Protein AF-A0A820QIP1-F1 (afdb_monomer_lite)

Organism: NCBI:txid433720

InterPro domains:
  IPR036322 WD40-repeat-containing domain superfamily [SSF50978] (3-73)

Sequence (141 aa):
ACDKLWIGCVKGEIFIVDTIQLICKTQLTTIVGQGGCQTMTYDTLQNRMLIGNRSGLITIWNTNNRQRLFEINLEDIYQKSYHMQQKIYKTEMLLNLRNQIEEPKTNFSSSTSPTDIISTLSNELKTIQIYDNLLFACYRD

Radius of gyration: 24.14 Å; chains: 1; bounding box: 49×30×73 Å

pLDDT: mean 70.07, std 15.37, range [34.25, 90.0]

Secondary structure (DSSP, 8-state):
----EEEEEETTEEEEEEHHHHHHT---EEE--TT-EEEEEEETTTTEEEEEETTSEEEEEETTTTEEEEEEEHHHHHHHHHHHHHHHHHHHHHHHHHHHHH-S---------HHHHHHHHHHHHHHHHHHHHHHHHHH--

Foldseek 3Di:
DDFDWDWDFDPQKIFTATPVCVVVVHGDDIDRDPQGFPDKDADPVQQKIWTAHPQQKIWIARNVVGDTDDIDRLVVVVVVLVVVVVVVVVVVVVVVVVVVVPPDDDDDDDDDDVVVVVVVVVVVVVVSVVSVVVVVVVPPD

Structure (mmCIF, N/CA/C/O backbone):
data_AF-A0A820QIP1-F1
#
_entry.id   AF-A0A820QIP1-F1
#
loop_
_atom_site.group_PDB
_atom_site.id
_atom_site.type_symbol
_atom_site.label_atom_id
_atom_site.label_alt_id
_atom_site.label_comp_id
_atom_site.label_asym_id
_atom_site.label_entity_id
_atom_site.label_seq_id
_atom_site.pdbx_PDB_ins_code
_atom_site.Cartn_x
_atom_site.Cartn_y
_atom_site.Cartn_z
_atom_site.occupancy
_atom_site.B_iso_or_equiv
_atom_site.auth_seq_id
_atom_site.auth_comp_id
_atom_site.auth_asym_id
_atom_site.auth_atom_id
_atom_site.pdbx_PDB_model_num
ATOM 1 N N . ALA A 1 1 ? 14.587 13.595 -24.675 1.00 46.09 1 ALA A N 1
ATOM 2 C CA . ALA A 1 1 ? 13.468 12.652 -24.860 1.00 46.09 1 ALA A CA 1
ATOM 3 C C . ALA A 1 1 ? 13.029 12.207 -23.472 1.00 46.09 1 ALA A C 1
ATOM 5 O O . ALA A 1 1 ? 13.907 11.951 -22.663 1.00 46.09 1 ALA A O 1
ATOM 6 N N . CYS A 1 2 ? 11.732 12.218 -23.153 1.00 48.44 2 CYS A N 1
ATOM 7 C CA . CYS A 1 2 ? 11.265 11.676 -21.873 1.00 48.44 2 CYS A CA 1
ATOM 8 C C . CYS A 1 2 ? 11.249 10.153 -21.973 1.00 48.44 2 CYS A C 1
ATOM 10 O O . CYS A 1 2 ? 10.428 9.606 -22.712 1.00 48.44 2 CYS A O 1
ATOM 12 N N . ASP A 1 3 ? 12.139 9.488 -21.243 1.00 59.25 3 ASP A N 1
ATOM 13 C CA . ASP A 1 3 ? 12.076 8.044 -21.056 1.00 59.25 3 ASP A CA 1
ATOM 14 C C . ASP A 1 3 ? 10.752 7.710 -20.365 1.00 59.25 3 ASP A C 1
ATOM 16 O O . ASP A 1 3 ? 10.494 8.131 -19.236 1.00 59.25 3 ASP A O 1
ATOM 20 N N . LYS A 1 4 ? 9.856 7.010 -21.068 1.00 64.06 4 LYS A N 1
ATOM 21 C CA . LYS A 1 4 ? 8.610 6.536 -20.462 1.00 64.06 4 LYS A CA 1
ATOM 22 C C . LYS A 1 4 ? 8.923 5.295 -19.638 1.00 64.06 4 LYS A C 1
ATOM 24 O O . LYS A 1 4 ? 9.556 4.364 -20.147 1.00 64.06 4 LYS A O 1
ATOM 29 N N . LEU A 1 5 ? 8.464 5.302 -18.391 1.00 69.75 5 LEU A N 1
ATOM 30 C CA . LEU A 1 5 ? 8.496 4.158 -17.494 1.00 69.75 5 LEU A CA 1
ATOM 31 C C . LEU A 1 5 ? 7.226 3.330 -17.708 1.00 69.75 5 LEU A C 1
ATOM 33 O O . LEU A 1 5 ? 6.114 3.848 -17.612 1.00 69.75 5 LEU A O 1
ATOM 37 N N . TRP A 1 6 ? 7.402 2.051 -17.991 1.00 70.62 6 TRP A N 1
ATOM 38 C CA . TRP A 1 6 ? 6.349 1.059 -18.128 1.00 70.62 6 TRP A CA 1
ATOM 39 C C . TRP A 1 6 ? 6.347 0.186 -16.885 1.00 70.62 6 TRP A C 1
ATOM 41 O O . TRP A 1 6 ? 7.383 -0.348 -16.489 1.00 70.62 6 TRP A O 1
ATOM 51 N N . ILE A 1 7 ? 5.178 0.050 -16.273 1.00 74.31 7 ILE A N 1
ATOM 52 C CA . ILE A 1 7 ? 4.974 -0.778 -15.091 1.00 74.31 7 ILE A CA 1
ATOM 53 C C . ILE A 1 7 ? 3.882 -1.785 -15.434 1.00 74.31 7 ILE A C 1
ATOM 55 O O . ILE A 1 7 ? 2.827 -1.401 -15.937 1.00 74.31 7 ILE A O 1
ATOM 59 N N . GLY A 1 8 ? 4.136 -3.068 -15.194 1.00 74.62 8 GLY A N 1
ATOM 60 C CA . GLY A 1 8 ? 3.163 -4.123 -15.462 1.00 74.62 8 GLY A CA 1
ATOM 61 C C . GLY A 1 8 ? 3.268 -5.274 -14.476 1.00 74.62 8 GLY A C 1
ATOM 62 O O . GLY A 1 8 ? 4.332 -5.514 -13.909 1.00 74.62 8 GLY A O 1
ATOM 63 N N . CYS A 1 9 ? 2.161 -5.990 -14.278 1.00 76.25 9 CYS A N 1
ATOM 64 C CA . CYS A 1 9 ? 2.147 -7.252 -13.547 1.00 76.25 9 CYS A CA 1
ATOM 65 C C . CYS A 1 9 ? 2.023 -8.413 -14.529 1.00 76.25 9 CYS A C 1
ATOM 67 O O . CYS A 1 9 ? 1.087 -8.458 -15.328 1.00 76.25 9 CYS A O 1
ATOM 69 N N . VAL A 1 10 ? 2.939 -9.374 -14.443 1.00 75.62 10 VAL A N 1
ATOM 70 C CA . VAL A 1 10 ? 2.874 -10.618 -15.211 1.00 75.62 10 VAL A CA 1
ATOM 71 C C . VAL A 1 10 ? 3.113 -11.778 -14.257 1.00 75.62 10 VAL A C 1
ATOM 73 O O . VAL A 1 10 ? 4.134 -11.833 -13.581 1.00 75.62 10 VAL A O 1
ATOM 76 N N . LYS A 1 11 ? 2.158 -12.714 -14.185 1.00 74.62 11 LYS A N 1
ATOM 77 C CA . LYS A 1 11 ? 2.229 -13.905 -13.311 1.00 74.62 11 LYS A CA 1
ATOM 78 C C . LYS A 1 11 ? 2.493 -13.584 -11.827 1.00 74.62 11 LYS A C 1
ATOM 80 O O . LYS A 1 11 ? 3.079 -14.391 -11.116 1.00 74.62 11 LYS A O 1
ATOM 85 N N . GLY A 1 12 ? 2.038 -12.423 -11.355 1.00 71.62 12 GLY A N 1
ATOM 86 C CA . GLY A 1 12 ? 2.242 -11.974 -9.978 1.00 71.62 12 GLY A CA 1
ATOM 87 C C . GLY A 1 12 ? 3.568 -11.241 -9.742 1.00 71.62 12 GLY A C 1
ATOM 88 O O . GLY A 1 12 ? 3.791 -10.725 -8.654 1.00 71.62 12 GLY A O 1
ATOM 89 N N . GLU A 1 13 ? 4.436 -11.117 -10.733 1.00 75.12 13 GLU A N 1
ATOM 90 C CA . GLU A 1 13 ? 5.643 -10.302 -10.613 1.00 75.12 13 GLU A CA 1
ATOM 91 C C . GLU A 1 13 ? 5.413 -8.923 -11.215 1.00 75.12 13 GLU A C 1
ATOM 93 O O . GLU A 1 13 ? 4.698 -8.787 -12.211 1.00 75.12 13 GLU A O 1
ATOM 98 N N . ILE A 1 14 ? 6.019 -7.896 -10.617 1.00 76.50 14 ILE A N 1
ATOM 99 C CA . ILE A 1 14 ? 5.945 -6.534 -11.138 1.00 76.50 14 ILE A CA 1
ATOM 100 C C . ILE A 1 14 ? 7.226 -6.206 -11.877 1.00 76.50 14 ILE A C 1
ATOM 102 O O . ILE A 1 14 ? 8.331 -6.300 -11.340 1.00 76.50 14 ILE A O 1
ATOM 106 N N . PHE A 1 15 ? 7.043 -5.758 -13.107 1.00 74.25 15 PHE A N 1
ATOM 107 C CA . PHE A 1 15 ? 8.100 -5.377 -14.017 1.00 74.25 15 PHE A CA 1
ATOM 108 C C . PHE A 1 15 ? 8.089 -3.868 -14.161 1.00 74.25 15 PHE A C 1
ATOM 110 O O . PHE A 1 15 ? 7.061 -3.283 -14.498 1.00 74.25 15 PHE A O 1
ATOM 117 N N . ILE A 1 16 ? 9.244 -3.257 -13.914 1.00 71.88 16 ILE A N 1
ATOM 118 C CA . ILE A 1 16 ? 9.496 -1.857 -14.236 1.00 71.88 16 ILE A CA 1
ATOM 119 C C . ILE A 1 16 ? 10.482 -1.844 -15.400 1.00 71.88 16 ILE A C 1
ATOM 121 O O . ILE A 1 16 ? 11.568 -2.420 -15.298 1.00 71.88 16 ILE A O 1
ATOM 125 N N . VAL A 1 17 ? 10.098 -1.208 -16.502 1.00 69.44 17 VAL A N 1
ATOM 126 C CA . VAL A 1 17 ? 10.869 -1.168 -17.749 1.00 69.44 17 VAL A CA 1
ATOM 127 C C . VAL A 1 17 ? 10.904 0.270 -18.250 1.00 69.44 17 VAL A C 1
ATOM 129 O O . VAL A 1 17 ? 9.873 0.931 -18.288 1.00 69.44 17 VAL A O 1
ATOM 132 N N . ASP A 1 18 ? 12.066 0.785 -18.636 1.00 68.00 18 ASP A N 1
ATOM 133 C CA . ASP A 1 18 ? 12.142 2.062 -19.349 1.00 68.00 18 ASP A CA 1
ATOM 134 C C . ASP A 1 18 ? 11.999 1.837 -20.864 1.00 68.00 18 ASP A C 1
ATOM 136 O O . ASP A 1 18 ? 12.056 0.713 -21.370 1.00 68.00 18 ASP A O 1
ATOM 140 N N . THR A 1 19 ? 11.790 2.913 -21.617 1.00 62.25 19 THR A N 1
ATOM 141 C CA . THR A 1 19 ? 11.585 2.823 -23.070 1.00 62.25 19 THR A CA 1
ATOM 142 C C . THR A 1 19 ? 12.813 2.279 -23.809 1.00 62.25 19 THR A C 1
ATOM 144 O O . THR A 1 19 ? 12.657 1.519 -24.762 1.00 62.25 19 THR A O 1
ATOM 147 N N . ILE A 1 20 ? 14.025 2.624 -23.369 1.00 58.72 20 ILE A N 1
ATOM 148 C CA . ILE A 1 20 ? 15.283 2.177 -23.983 1.00 58.72 20 ILE A CA 1
ATOM 149 C C . ILE A 1 20 ? 15.471 0.674 -23.759 1.00 58.72 20 ILE A C 1
ATOM 151 O O . ILE A 1 20 ? 15.865 -0.059 -24.659 1.00 58.72 20 ILE A O 1
ATOM 155 N N . GLN A 1 21 ? 15.130 0.186 -22.580 1.00 63.22 21 GLN A N 1
ATOM 156 C CA . GLN A 1 21 ? 15.266 -1.204 -22.187 1.00 63.22 21 GLN A CA 1
ATOM 157 C C . GLN A 1 21 ? 14.197 -2.099 -22.780 1.00 63.22 21 GLN A C 1
ATOM 159 O O . GLN A 1 21 ? 14.500 -3.223 -23.176 1.00 63.22 21 GLN A O 1
ATOM 164 N N . LEU A 1 22 ? 12.980 -1.580 -22.948 1.00 58.91 22 LEU A N 1
ATOM 165 C CA . LEU A 1 22 ? 11.954 -2.256 -23.729 1.00 58.91 22 LEU A CA 1
ATOM 166 C C . LEU A 1 22 ? 12.443 -2.499 -25.166 1.00 58.91 22 LEU A C 1
ATOM 168 O O . LEU A 1 22 ? 12.300 -3.606 -25.685 1.00 58.91 22 LEU A O 1
ATOM 172 N N . ILE A 1 23 ? 13.077 -1.492 -25.784 1.00 60.84 23 ILE A N 1
ATOM 173 C CA . ILE A 1 23 ? 13.676 -1.597 -27.126 1.00 60.84 23 ILE A CA 1
ATOM 174 C C . ILE A 1 23 ? 14.844 -2.594 -27.127 1.00 60.84 23 ILE A C 1
ATOM 176 O O . ILE A 1 23 ? 14.950 -3.425 -28.029 1.00 60.84 23 ILE A O 1
ATOM 180 N N . CYS A 1 24 ? 15.689 -2.558 -26.097 1.00 65.38 24 CYS A N 1
ATOM 181 C CA . CYS A 1 24 ? 16.848 -3.440 -25.958 1.00 65.38 24 CYS A CA 1
ATOM 182 C C . CYS A 1 24 ? 16.512 -4.848 -25.429 1.00 65.38 24 CYS A C 1
ATOM 184 O O . CYS A 1 24 ? 17.419 -5.670 -2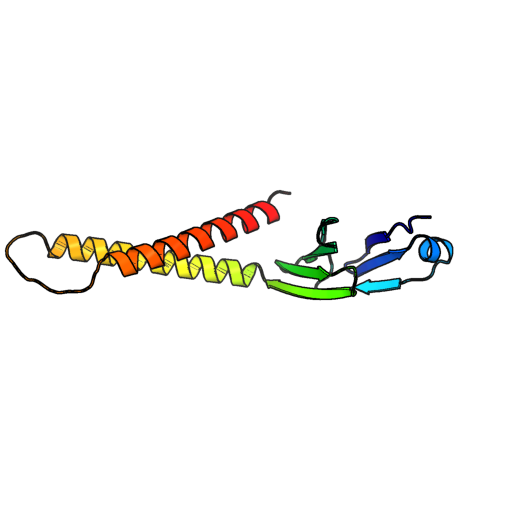5.304 1.00 65.38 24 CYS A O 1
ATOM 186 N N . LYS A 1 25 ? 15.239 -5.147 -25.123 1.00 63.34 25 LYS A N 1
ATOM 187 C CA . LYS A 1 25 ? 14.783 -6.377 -24.441 1.00 63.34 25 LYS A CA 1
ATOM 188 C C . LYS A 1 25 ? 15.528 -6.672 -23.133 1.00 63.34 25 LYS A C 1
ATOM 190 O O . LYS A 1 25 ? 15.678 -7.829 -22.743 1.00 63.34 25 LYS A O 1
ATOM 195 N N . THR A 1 26 ? 16.009 -5.636 -22.461 1.00 58.88 26 THR A N 1
ATOM 196 C CA . THR A 1 26 ? 16.664 -5.742 -21.159 1.00 58.88 26 THR A CA 1
ATOM 197 C C . THR A 1 26 ? 15.673 -5.373 -20.061 1.00 58.88 26 THR A C 1
ATOM 199 O O . THR A 1 26 ? 14.721 -4.631 -20.288 1.00 58.88 26 THR A O 1
ATOM 202 N N . GLN A 1 27 ? 15.842 -5.948 -18.871 1.00 57.53 27 GLN A N 1
ATOM 203 C CA . GLN A 1 27 ? 14.949 -5.703 -17.743 1.00 57.53 27 GLN A CA 1
ATOM 204 C C . GLN A 1 27 ? 15.649 -4.837 -16.692 1.00 57.53 27 GLN A C 1
ATOM 206 O O . GLN A 1 27 ? 16.772 -5.133 -16.288 1.00 57.53 27 GLN A O 1
ATOM 211 N N . LEU A 1 28 ? 14.960 -3.795 -16.223 1.00 61.66 28 LEU A N 1
ATOM 212 C CA . LEU A 1 28 ? 15.490 -2.814 -15.272 1.00 61.66 28 LEU A CA 1
ATOM 213 C C . LEU A 1 28 ? 15.525 -3.378 -13.857 1.00 61.66 28 LEU A C 1
ATOM 215 O O . LEU A 1 28 ? 16.500 -3.215 -13.122 1.00 61.66 28 LEU A O 1
ATOM 219 N N . THR A 1 29 ? 14.408 -3.976 -13.449 1.00 65.12 29 THR A N 1
ATOM 220 C CA . THR A 1 29 ? 14.164 -4.477 -12.094 1.00 65.12 29 THR A CA 1
ATOM 221 C C . THR A 1 29 ? 12.895 -5.334 -12.095 1.00 65.12 29 THR A C 1
ATOM 223 O O . THR A 1 29 ? 11.901 -4.971 -12.730 1.00 65.12 29 THR A O 1
ATOM 226 N N . THR A 1 30 ? 12.916 -6.460 -11.376 1.00 67.44 30 THR A N 1
ATOM 227 C CA . THR A 1 30 ? 11.696 -7.146 -10.921 1.00 67.44 30 THR A CA 1
ATOM 228 C C . THR A 1 30 ? 11.432 -6.722 -9.486 1.00 67.44 30 THR A C 1
ATOM 230 O O . THR A 1 30 ? 12.306 -6.864 -8.631 1.00 67.44 30 THR A O 1
ATOM 233 N N . ILE A 1 31 ? 10.226 -6.245 -9.204 1.00 69.19 31 ILE A N 1
ATOM 234 C CA . ILE A 1 31 ? 9.729 -6.170 -7.834 1.00 69.19 31 ILE A CA 1
ATOM 235 C C . ILE A 1 31 ? 8.929 -7.448 -7.599 1.00 69.19 31 ILE A C 1
ATOM 237 O O . ILE A 1 31 ? 7.810 -7.605 -8.091 1.00 69.19 31 ILE A O 1
ATOM 241 N N . VAL A 1 32 ? 9.531 -8.384 -6.869 1.00 61.72 32 VAL A N 1
ATOM 242 C CA . VAL A 1 32 ? 8.860 -9.617 -6.452 1.00 61.72 32 VAL A CA 1
ATOM 243 C C . VAL A 1 32 ? 8.219 -9.356 -5.093 1.00 61.72 32 VAL A C 1
ATOM 245 O O . VAL A 1 32 ? 8.895 -9.326 -4.066 1.00 61.72 32 VAL A O 1
ATOM 248 N N . GLY A 1 33 ? 6.910 -9.115 -5.087 1.00 60.56 33 GLY A N 1
ATOM 249 C CA . GLY A 1 33 ? 6.126 -9.113 -3.855 1.00 60.56 33 GLY A CA 1
ATOM 250 C C . GLY A 1 33 ? 5.811 -10.545 -3.422 1.00 60.56 33 GLY A C 1
ATOM 251 O O . GLY A 1 33 ? 5.494 -11.389 -4.262 1.00 60.56 33 GLY A O 1
ATOM 252 N N . GLN A 1 34 ? 5.854 -10.834 -2.118 1.00 59.41 34 GLN A N 1
ATOM 253 C CA . GLN A 1 34 ? 5.296 -12.087 -1.599 1.00 59.41 34 GLN A CA 1
ATOM 254 C C . GLN A 1 34 ? 3.808 -12.172 -1.982 1.00 59.41 34 GLN A C 1
ATOM 256 O O . GLN A 1 34 ? 3.077 -11.196 -1.834 1.00 59.41 34 GLN A O 1
ATOM 261 N N . GLY A 1 35 ? 3.357 -13.314 -2.506 1.00 65.81 35 GLY A N 1
ATOM 262 C CA . GLY A 1 35 ? 1.942 -13.553 -2.839 1.00 65.81 35 GLY A CA 1
ATOM 263 C C . GLY A 1 35 ? 1.469 -13.037 -4.204 1.00 65.81 35 GLY A C 1
ATOM 264 O O . GLY A 1 35 ? 0.312 -13.256 -4.558 1.00 65.81 35 GLY A O 1
ATOM 265 N N . GLY A 1 36 ? 2.355 -12.413 -4.983 1.00 73.75 36 GLY A N 1
ATOM 266 C CA . GLY A 1 36 ? 2.094 -11.993 -6.357 1.00 73.75 36 GLY A CA 1
ATOM 267 C C . GLY A 1 36 ? 1.195 -10.754 -6.493 1.00 73.75 36 GLY A C 1
ATOM 268 O O . GLY A 1 36 ? 0.223 -10.581 -5.772 1.00 73.75 36 GLY A O 1
ATOM 269 N N . CYS A 1 37 ? 1.486 -9.866 -7.437 1.00 82.12 37 CYS A N 1
ATOM 270 C CA . CYS A 1 37 ? 0.665 -8.694 -7.716 1.00 82.12 37 CYS A CA 1
ATOM 271 C C . CYS A 1 37 ? -0.671 -9.083 -8.364 1.00 82.12 37 CYS A C 1
ATOM 273 O O . CYS A 1 37 ? -0.716 -9.745 -9.401 1.00 82.12 37 CYS A O 1
ATOM 275 N N . GLN A 1 38 ? -1.761 -8.644 -7.741 1.00 83.94 38 GLN A N 1
ATOM 276 C CA . GLN A 1 38 ? -3.122 -8.767 -8.258 1.00 83.94 38 GLN A CA 1
ATOM 277 C C . GLN A 1 38 ? -3.601 -7.434 -8.838 1.00 83.94 38 GLN A C 1
ATOM 279 O O . GLN A 1 38 ? -4.240 -7.414 -9.885 1.00 83.94 38 GLN A O 1
ATOM 284 N N . THR A 1 39 ? -3.275 -6.329 -8.165 1.00 83.88 39 THR A N 1
ATOM 285 C CA . THR A 1 39 ? -3.626 -4.968 -8.580 1.00 83.88 39 THR A CA 1
ATOM 286 C C . THR A 1 39 ? -2.467 -4.012 -8.318 1.00 83.88 39 THR A C 1
ATOM 288 O O . THR A 1 39 ? -1.618 -4.263 -7.452 1.00 83.88 39 THR A O 1
ATOM 291 N N . MET A 1 40 ? -2.422 -2.916 -9.070 1.00 87.00 40 MET A N 1
ATOM 292 C CA . MET A 1 40 ? -1.456 -1.844 -8.873 1.00 87.00 40 MET A CA 1
ATOM 293 C C . MET A 1 40 ? -2.027 -0.493 -9.288 1.00 87.00 40 MET A C 1
ATOM 295 O O . MET A 1 40 ? -2.842 -0.404 -10.203 1.00 87.00 40 MET A O 1
ATOM 299 N N . THR A 1 41 ? -1.534 0.568 -8.660 1.00 87.56 41 THR A N 1
ATOM 300 C CA . THR A 1 41 ? -1.773 1.941 -9.105 1.00 87.56 41 THR A CA 1
ATOM 301 C C . THR A 1 41 ? -0.532 2.798 -8.879 1.00 87.56 41 THR A C 1
ATOM 303 O O . THR A 1 41 ? 0.281 2.516 -7.992 1.00 87.56 41 THR A O 1
ATOM 306 N N . TYR A 1 42 ? -0.363 3.828 -9.706 1.00 83.56 42 TYR A N 1
ATOM 307 C CA . TYR A 1 42 ? 0.798 4.709 -9.688 1.00 83.56 42 TYR A CA 1
ATOM 308 C C . TYR A 1 42 ? 0.386 6.151 -9.394 1.00 83.56 42 TYR A C 1
ATOM 310 O O . TYR A 1 42 ? -0.453 6.721 -10.089 1.00 83.56 42 TYR A O 1
ATOM 318 N N . ASP A 1 43 ? 1.020 6.747 -8.390 1.00 87.12 43 ASP A N 1
ATOM 319 C CA . ASP A 1 43 ? 0.925 8.167 -8.077 1.00 87.12 43 ASP A CA 1
ATOM 320 C C . ASP A 1 43 ? 2.112 8.904 -8.710 1.00 87.12 43 ASP A C 1
ATOM 322 O O . ASP A 1 43 ? 3.250 8.851 -8.225 1.00 87.12 43 ASP A O 1
ATOM 326 N N . THR A 1 44 ? 1.827 9.621 -9.797 1.00 82.00 44 THR A N 1
ATOM 327 C CA . THR A 1 44 ? 2.811 10.413 -10.545 1.00 82.00 44 THR A CA 1
ATOM 328 C C . THR A 1 44 ? 3.327 11.625 -9.773 1.00 82.00 44 THR A C 1
ATOM 330 O O . THR A 1 44 ? 4.415 12.104 -10.078 1.00 82.00 44 THR A O 1
ATOM 333 N N . LEU A 1 45 ? 2.570 12.152 -8.804 1.00 84.38 45 LEU A N 1
ATOM 334 C CA . LEU A 1 45 ? 2.971 13.341 -8.044 1.00 84.38 45 LEU A CA 1
ATOM 335 C C . LEU A 1 45 ? 4.013 12.982 -6.988 1.00 84.38 45 LEU A C 1
ATOM 337 O O . LEU A 1 45 ? 4.993 13.701 -6.803 1.00 84.38 45 LEU A O 1
ATOM 341 N N . GLN A 1 46 ? 3.811 11.857 -6.303 1.00 87.94 46 GLN A N 1
ATOM 342 C CA . GLN A 1 46 ? 4.694 11.422 -5.220 1.00 87.94 46 GLN A CA 1
ATOM 343 C C . GLN A 1 46 ? 5.759 10.416 -5.671 1.00 87.94 46 GLN A C 1
ATOM 345 O O . GLN A 1 46 ? 6.623 10.061 -4.868 1.00 87.94 46 GLN A O 1
ATOM 350 N N . ASN A 1 47 ? 5.717 9.971 -6.932 1.00 84.75 47 ASN A N 1
ATOM 351 C CA . ASN A 1 47 ? 6.532 8.875 -7.466 1.00 84.75 47 ASN A CA 1
ATOM 352 C C . ASN A 1 47 ? 6.420 7.620 -6.596 1.00 84.75 47 ASN A C 1
ATOM 354 O O . ASN A 1 47 ? 7.410 7.049 -6.120 1.00 84.75 47 ASN A O 1
ATOM 358 N N . ARG A 1 48 ? 5.171 7.234 -6.329 1.00 88.38 48 ARG A N 1
ATOM 359 C CA . ARG A 1 48 ? 4.840 6.087 -5.488 1.00 88.38 48 ARG A CA 1
ATOM 360 C C . ARG A 1 48 ? 3.984 5.104 -6.249 1.00 88.38 48 ARG A C 1
ATOM 362 O O . ARG A 1 48 ? 3.147 5.482 -7.057 1.00 88.38 48 ARG A O 1
ATOM 369 N N . MET A 1 49 ? 4.178 3.834 -5.949 1.00 87.56 49 MET A N 1
ATOM 370 C CA . MET A 1 49 ? 3.373 2.758 -6.491 1.00 87.56 49 MET A CA 1
ATOM 371 C C . MET A 1 49 ? 2.743 1.984 -5.345 1.00 87.56 49 MET A C 1
ATOM 373 O O . MET A 1 49 ? 3.430 1.580 -4.408 1.00 87.56 49 MET A O 1
ATOM 377 N N . LEU A 1 50 ? 1.437 1.787 -5.439 1.00 89.12 50 LEU A N 1
ATOM 378 C CA . LEU A 1 50 ? 0.666 0.913 -4.568 1.00 89.12 50 LEU A CA 1
ATOM 379 C C . LEU A 1 50 ? 0.475 -0.422 -5.273 1.00 89.12 50 LEU A C 1
ATOM 381 O O . LEU A 1 50 ? 0.143 -0.463 -6.456 1.00 89.12 50 LEU A O 1
ATOM 385 N N . ILE A 1 51 ? 0.694 -1.504 -4.538 1.00 87.56 51 ILE A N 1
ATOM 386 C CA . ILE A 1 51 ? 0.614 -2.871 -5.045 1.00 87.56 51 ILE A CA 1
ATOM 387 C C . ILE A 1 51 ? -0.207 -3.689 -4.065 1.00 87.56 51 ILE A C 1
ATOM 389 O O . ILE A 1 51 ? 0.204 -3.838 -2.916 1.00 87.56 51 ILE A O 1
ATOM 393 N N . GLY A 1 52 ? -1.320 -4.249 -4.529 1.00 87.19 52 GLY A N 1
ATOM 394 C CA . GLY A 1 52 ? -2.116 -5.216 -3.778 1.00 87.19 52 GLY A CA 1
ATOM 395 C C . GLY A 1 52 ? -1.856 -6.640 -4.266 1.00 87.19 52 GLY A C 1
ATOM 396 O O . GLY A 1 52 ? -1.797 -6.885 -5.478 1.00 87.19 52 GLY A O 1
ATOM 397 N N . ASN A 1 53 ? -1.710 -7.584 -3.338 1.00 87.25 53 ASN A N 1
ATOM 398 C CA . ASN A 1 53 ? -1.647 -9.016 -3.638 1.00 87.25 53 ASN A CA 1
ATOM 399 C C . ASN A 1 53 ? -2.961 -9.739 -3.290 1.00 87.25 53 ASN A C 1
ATOM 401 O O . ASN A 1 53 ? -3.872 -9.172 -2.688 1.00 87.25 53 ASN A O 1
ATOM 405 N N . ARG A 1 54 ? -3.050 -11.024 -3.656 1.00 82.31 54 ARG A N 1
ATOM 406 C CA . ARG A 1 54 ? -4.225 -11.866 -3.358 1.00 82.31 54 ARG A CA 1
ATOM 407 C C . ARG A 1 54 ? -4.411 -12.181 -1.874 1.00 82.31 54 ARG A C 1
ATOM 409 O O . ARG A 1 54 ? -5.506 -12.550 -1.474 1.00 82.31 54 ARG A O 1
ATOM 416 N N . SER A 1 55 ? -3.355 -12.054 -1.078 1.00 83.56 55 SER A N 1
ATOM 417 C CA . SER A 1 55 ? -3.379 -12.296 0.366 1.00 83.56 55 SER A CA 1
ATOM 418 C C . SER A 1 55 ? -3.851 -11.077 1.168 1.00 83.56 55 SER A C 1
ATOM 420 O O . SER A 1 55 ? -3.788 -11.114 2.391 1.00 83.56 55 SER A O 1
ATOM 422 N N . GLY A 1 56 ? -4.270 -9.987 0.513 1.00 84.44 56 GLY A N 1
ATOM 423 C CA . GLY A 1 56 ? -4.665 -8.750 1.192 1.00 84.44 56 GLY A CA 1
ATOM 424 C C . GLY A 1 56 ? -3.485 -7.913 1.700 1.00 84.44 56 GLY A C 1
ATOM 425 O O . GLY A 1 56 ? -3.679 -6.986 2.482 1.00 84.44 56 GLY A O 1
ATOM 426 N N . LEU A 1 57 ? -2.260 -8.210 1.261 1.00 87.69 57 LEU A N 1
ATOM 427 C CA . LEU A 1 57 ? -1.087 -7.382 1.514 1.00 87.69 57 LEU A CA 1
ATOM 428 C C . LEU A 1 57 ? -1.050 -6.235 0.504 1.00 87.69 57 LEU A C 1
ATOM 430 O O . LEU A 1 57 ? -1.029 -6.454 -0.711 1.00 87.69 57 LEU A O 1
ATOM 434 N N . ILE A 1 58 ? -0.974 -5.017 1.018 1.00 89.69 58 ILE A N 1
ATOM 435 C CA . ILE A 1 58 ? -0.731 -3.804 0.251 1.00 89.69 58 ILE A CA 1
ATOM 436 C C . ILE A 1 58 ? 0.692 -3.343 0.544 1.00 89.69 58 ILE A C 1
ATOM 438 O O . ILE A 1 58 ? 1.057 -3.102 1.693 1.00 89.69 58 ILE A O 1
ATOM 442 N N . THR A 1 59 ? 1.502 -3.175 -0.496 1.00 88.75 59 THR A N 1
ATOM 443 C CA . THR A 1 59 ? 2.838 -2.580 -0.379 1.00 88.75 59 THR A CA 1
ATOM 444 C C . THR A 1 59 ? 2.895 -1.252 -1.114 1.00 88.75 59 THR A C 1
ATOM 446 O O . THR A 1 59 ? 2.330 -1.097 -2.196 1.00 88.75 59 THR A O 1
ATOM 449 N N . ILE A 1 60 ? 3.588 -0.286 -0.515 1.00 89.25 60 ILE A N 1
ATOM 450 C CA . ILE A 1 60 ? 3.851 1.022 -1.113 1.00 89.25 60 ILE A CA 1
ATOM 451 C C . ILE A 1 60 ? 5.334 1.103 -1.424 1.00 89.25 60 ILE A C 1
ATOM 453 O O . ILE A 1 60 ? 6.177 0.898 -0.549 1.00 89.25 60 ILE A O 1
ATOM 457 N N . TRP A 1 61 ? 5.646 1.441 -2.664 1.00 87.75 61 TRP A N 1
ATOM 458 C CA . TRP A 1 61 ? 7.001 1.560 -3.175 1.00 87.75 61 TRP A CA 1
ATOM 459 C C . TRP A 1 61 ? 7.276 2.980 -3.628 1.00 87.75 61 TRP A C 1
ATOM 461 O O . TRP A 1 61 ? 6.410 3.636 -4.197 1.00 87.75 61 TRP A O 1
ATOM 471 N N . ASN A 1 62 ? 8.500 3.438 -3.409 1.00 87.12 62 ASN A N 1
ATOM 472 C CA . ASN A 1 62 ? 9.042 4.618 -4.058 1.00 87.12 62 ASN A CA 1
ATOM 473 C C . ASN A 1 62 ? 9.704 4.176 -5.366 1.00 87.12 62 ASN A C 1
ATOM 475 O O . ASN A 1 62 ? 10.621 3.353 -5.360 1.00 87.12 62 ASN A O 1
ATOM 479 N N . THR A 1 63 ? 9.222 4.690 -6.493 1.00 80.50 63 THR A N 1
ATOM 480 C CA . THR A 1 63 ? 9.698 4.274 -7.820 1.00 80.50 63 THR A CA 1
ATOM 481 C C . THR A 1 63 ? 11.014 4.938 -8.214 1.00 80.50 63 THR A C 1
ATOM 483 O O . THR A 1 63 ? 11.765 4.348 -8.988 1.00 80.50 63 THR A O 1
ATOM 486 N N . ASN A 1 64 ? 11.351 6.098 -7.637 1.00 81.94 64 ASN A N 1
ATOM 487 C CA . ASN A 1 64 ? 12.605 6.804 -7.923 1.00 81.94 64 ASN A CA 1
ATOM 488 C C . ASN A 1 64 ? 13.813 6.030 -7.395 1.00 81.94 64 ASN A C 1
ATOM 490 O O . ASN A 1 64 ? 14.788 5.817 -8.113 1.00 81.94 64 ASN A O 1
ATOM 494 N N . ASN A 1 65 ? 13.745 5.603 -6.133 1.00 82.81 65 ASN A N 1
ATOM 495 C CA . ASN A 1 65 ? 14.833 4.874 -5.478 1.00 82.81 65 ASN A CA 1
ATOM 496 C C . ASN A 1 65 ? 14.597 3.355 -5.417 1.00 82.81 65 ASN A C 1
ATOM 498 O O . ASN A 1 65 ? 15.457 2.632 -4.920 1.00 82.81 65 ASN A O 1
ATOM 502 N N . ARG A 1 66 ? 13.456 2.877 -5.932 1.00 78.50 66 ARG A N 1
ATOM 503 C CA . ARG A 1 66 ? 13.060 1.460 -5.988 1.00 78.50 66 ARG A CA 1
ATOM 504 C C . ARG A 1 66 ? 13.020 0.787 -4.617 1.00 78.50 66 ARG A C 1
ATOM 506 O O . ARG A 1 66 ? 13.344 -0.391 -4.494 1.00 78.50 66 ARG A O 1
ATOM 513 N N . GLN A 1 67 ? 12.632 1.525 -3.581 1.00 84.06 67 GLN A N 1
ATOM 514 C CA . GLN A 1 67 ? 12.533 0.999 -2.220 1.00 84.06 67 GLN A CA 1
ATOM 515 C C . GLN A 1 67 ? 11.081 0.816 -1.791 1.00 84.06 67 GLN A C 1
ATOM 517 O O . GLN A 1 67 ? 10.228 1.671 -2.039 1.00 84.06 67 GLN A O 1
ATOM 522 N N . ARG A 1 68 ? 10.814 -0.281 -1.077 1.00 87.19 68 ARG A N 1
ATOM 523 C CA . ARG A 1 68 ? 9.556 -0.469 -0.352 1.00 87.19 68 ARG A CA 1
ATOM 524 C C . ARG A 1 68 ? 9.528 0.494 0.831 1.00 87.19 68 ARG A C 1
ATOM 526 O O . ARG A 1 68 ? 10.413 0.450 1.680 1.00 87.19 68 ARG A O 1
ATOM 533 N N . LEU A 1 69 ? 8.517 1.353 0.872 1.00 89.81 69 LEU A N 1
ATOM 534 C CA . LEU A 1 69 ? 8.299 2.306 1.957 1.00 89.81 69 LEU A CA 1
ATOM 535 C C . LEU A 1 69 ? 7.480 1.679 3.081 1.00 89.81 69 LEU A C 1
ATOM 537 O O . LEU A 1 69 ? 7.847 1.785 4.246 1.00 89.81 69 LEU A O 1
ATOM 541 N N . PHE A 1 70 ? 6.369 1.036 2.719 1.00 88.00 70 PHE A N 1
ATOM 542 C CA . PHE A 1 70 ? 5.399 0.515 3.674 1.00 88.00 70 PHE A CA 1
ATOM 543 C C . PHE A 1 70 ? 4.792 -0.795 3.199 1.00 88.00 70 PHE A C 1
ATOM 545 O O . PHE A 1 70 ? 4.721 -1.079 2.001 1.00 88.00 70 PHE A O 1
ATOM 552 N N . GLU A 1 71 ? 4.328 -1.564 4.173 1.00 89.38 71 GLU A N 1
ATOM 553 C CA . GLU A 1 71 ? 3.583 -2.793 3.982 1.00 89.38 71 GLU A CA 1
ATOM 554 C C . GLU A 1 71 ? 2.431 -2.822 4.979 1.00 89.38 71 GLU A C 1
ATOM 556 O O . GLU A 1 71 ? 2.593 -2.477 6.150 1.00 89.38 71 GLU A O 1
ATOM 561 N N . ILE A 1 72 ? 1.257 -3.179 4.480 1.00 89.44 72 ILE A N 1
ATOM 562 C CA . ILE A 1 72 ? 0.005 -3.168 5.213 1.00 89.44 72 ILE A CA 1
ATOM 563 C C . ILE A 1 72 ? -0.694 -4.489 4.932 1.00 89.44 72 ILE A C 1
ATOM 565 O O . ILE A 1 72 ? -0.966 -4.806 3.779 1.00 89.44 72 ILE A O 1
ATOM 569 N N . ASN A 1 73 ? -1.018 -5.240 5.978 1.00 90.00 73 ASN A N 1
ATOM 570 C CA . ASN A 1 73 ? -1.886 -6.403 5.871 1.00 90.00 73 ASN A CA 1
ATOM 571 C C . ASN A 1 73 ? -3.327 -5.980 6.187 1.00 90.00 73 ASN A C 1
ATOM 573 O O . ASN A 1 73 ? -3.611 -5.522 7.297 1.00 90.00 73 ASN A O 1
ATOM 577 N N . LEU A 1 74 ? -4.228 -6.101 5.209 1.00 84.75 74 LEU A N 1
ATOM 578 C CA . LEU A 1 74 ? -5.636 -5.741 5.380 1.00 84.75 74 LEU A CA 1
ATOM 579 C C . LEU A 1 74 ? -6.326 -6.578 6.464 1.00 84.75 74 LEU A C 1
ATOM 581 O O . LEU A 1 74 ? -7.184 -6.044 7.164 1.00 84.75 74 LEU A O 1
ATOM 585 N N . GLU A 1 75 ? -5.921 -7.837 6.658 1.00 86.25 75 GLU A N 1
ATOM 586 C CA . GLU A 1 75 ? -6.464 -8.688 7.724 1.00 86.25 75 GLU A CA 1
ATOM 587 C C . GLU A 1 75 ? -6.131 -8.109 9.106 1.00 86.25 75 GLU A C 1
ATOM 589 O O . GLU A 1 75 ? -7.006 -7.970 9.959 1.00 86.25 75 GLU A O 1
ATOM 594 N N . ASP A 1 76 ? -4.889 -7.659 9.309 1.00 85.56 76 ASP A N 1
ATOM 595 C CA . ASP A 1 76 ? -4.473 -7.048 10.575 1.00 85.56 76 ASP A CA 1
ATOM 596 C C . ASP A 1 76 ? -5.246 -5.754 10.858 1.00 85.56 76 ASP A C 1
ATOM 598 O O . ASP A 1 76 ? -5.571 -5.456 12.011 1.00 85.56 76 ASP A O 1
ATOM 602 N N . ILE A 1 77 ? -5.540 -4.967 9.815 1.00 83.25 77 ILE A N 1
ATOM 603 C CA . ILE A 1 77 ? -6.375 -3.765 9.941 1.00 83.25 77 ILE A CA 1
ATOM 604 C C . ILE A 1 77 ? -7.801 -4.151 10.325 1.00 83.25 77 ILE A C 1
ATOM 606 O O . ILE A 1 77 ? -8.358 -3.556 11.250 1.00 83.25 77 ILE A O 1
ATOM 610 N N . TYR A 1 78 ? -8.377 -5.144 9.652 1.00 81.94 78 TYR A N 1
ATOM 611 C CA . TYR A 1 78 ? -9.735 -5.602 9.917 1.00 81.94 78 TYR A CA 1
ATOM 612 C C . TYR A 1 78 ? -9.892 -6.086 11.364 1.00 81.94 78 TYR A C 1
ATOM 614 O O . TYR A 1 78 ? -10.778 -5.616 12.079 1.00 81.94 78 TYR A O 1
ATOM 622 N N . GLN A 1 79 ? -8.973 -6.928 11.845 1.00 83.44 79 GLN A N 1
ATOM 623 C CA . GLN A 1 79 ? -8.982 -7.417 13.228 1.00 83.44 79 GLN A CA 1
ATOM 624 C C . GLN A 1 79 ? -8.838 -6.273 14.240 1.00 83.44 79 GLN A C 1
ATOM 626 O O . GLN A 1 79 ? -9.560 -6.222 15.239 1.00 83.44 79 GLN A O 1
ATOM 631 N N . LYS A 1 80 ? -7.946 -5.307 13.980 1.00 83.25 80 LYS A N 1
ATOM 632 C CA . LYS A 1 80 ? -7.796 -4.117 14.837 1.00 83.25 80 LYS A CA 1
ATOM 633 C C . LYS A 1 80 ? -9.071 -3.279 14.882 1.00 83.25 80 LYS A C 1
ATOM 635 O O . LYS A 1 80 ? -9.468 -2.863 15.971 1.00 83.25 80 LYS A O 1
ATOM 640 N N . SER A 1 81 ? -9.711 -3.054 13.734 1.00 79.75 81 SER A N 1
ATOM 641 C CA . SER A 1 81 ? -10.978 -2.321 13.649 1.00 79.75 81 SER A CA 1
ATOM 642 C C . SER A 1 81 ? -12.073 -3.034 14.444 1.00 79.75 81 SER A C 1
ATOM 644 O O . SER A 1 81 ? -12.700 -2.431 15.316 1.00 79.75 81 SER A O 1
ATOM 646 N N . TYR A 1 82 ? -12.215 -4.347 14.248 1.00 86.81 82 TYR A N 1
ATOM 647 C CA . TYR A 1 82 ? -13.175 -5.171 14.976 1.00 86.81 82 TYR A CA 1
ATOM 648 C C . TYR A 1 82 ? -12.971 -5.101 16.499 1.00 86.81 82 TYR A C 1
ATOM 650 O O . TYR A 1 82 ? -13.914 -4.841 17.251 1.00 86.81 82 TYR A O 1
ATOM 658 N N . HIS A 1 83 ? -11.733 -5.257 16.979 1.00 82.88 83 HIS A N 1
ATOM 659 C CA . HIS A 1 83 ? -11.427 -5.133 18.407 1.00 82.88 83 HIS A CA 1
ATOM 660 C C . HIS A 1 83 ? -11.735 -3.739 18.964 1.00 82.88 83 HIS A C 1
ATOM 662 O O . HIS A 1 83 ? -12.218 -3.618 20.095 1.00 82.88 83 HIS A O 1
ATOM 668 N N . MET A 1 84 ? -11.477 -2.686 18.188 1.00 80.38 84 MET A N 1
ATOM 669 C CA . MET A 1 84 ? -11.767 -1.314 18.596 1.00 80.38 84 MET A CA 1
ATOM 670 C C . MET A 1 84 ? -13.278 -1.071 18.702 1.00 80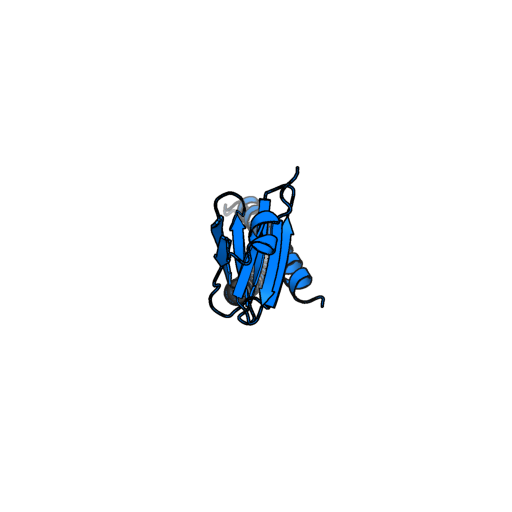.38 84 MET A C 1
ATOM 672 O O . MET A 1 84 ? -13.728 -0.529 19.711 1.00 80.38 84 MET A O 1
ATOM 676 N N . GLN A 1 85 ? -14.071 -1.564 17.747 1.00 82.94 85 GLN A N 1
ATOM 677 C CA . GLN A 1 85 ? -15.537 -1.506 17.804 1.00 82.94 85 GLN A CA 1
ATOM 678 C C . GLN A 1 85 ? -16.094 -2.222 19.043 1.00 82.94 85 GLN A C 1
ATOM 680 O O . GLN A 1 85 ? -16.937 -1.669 19.748 1.00 82.94 85 GLN A O 1
ATOM 685 N N . GLN A 1 86 ? -15.569 -3.404 19.380 1.00 85.75 86 GLN A N 1
ATOM 686 C CA . GLN A 1 86 ? -15.959 -4.131 20.598 1.00 85.75 86 GLN A CA 1
ATOM 687 C C . GLN A 1 86 ? -15.643 -3.340 21.878 1.00 85.75 86 GLN A C 1
ATOM 689 O O . GLN A 1 86 ? -16.436 -3.316 22.824 1.00 85.75 86 GLN A O 1
ATOM 694 N N . LYS A 1 87 ? -14.491 -2.659 21.918 1.00 86.88 87 LYS A N 1
ATOM 695 C CA . LYS A 1 87 ? -14.099 -1.812 23.053 1.00 86.88 87 LYS A CA 1
ATOM 696 C C . LYS A 1 87 ? -15.016 -0.593 23.192 1.00 86.88 87 LYS A C 1
ATOM 698 O O . LYS A 1 87 ? -15.409 -0.272 24.317 1.00 86.88 87 LYS A O 1
ATOM 703 N N . ILE A 1 88 ? -15.367 0.054 22.079 1.00 82.31 88 ILE A N 1
ATOM 704 C CA . ILE A 1 88 ? -16.314 1.179 22.050 1.00 82.31 88 ILE A CA 1
ATOM 705 C C . ILE A 1 88 ? -17.672 0.714 22.576 1.00 82.31 88 ILE A C 1
ATOM 707 O O . ILE A 1 88 ? -18.145 1.258 23.571 1.00 82.31 88 ILE A O 1
ATOM 711 N N . TYR A 1 89 ? -18.218 -0.368 22.018 1.00 86.12 89 TYR A N 1
ATOM 712 C CA . TYR A 1 89 ? -19.502 -0.929 22.438 1.00 86.12 89 TYR A CA 1
ATOM 713 C C . TYR A 1 89 ? -19.545 -1.244 23.942 1.00 86.12 89 TYR A C 1
ATOM 715 O O . TYR A 1 89 ? -20.478 -0.863 24.651 1.00 86.12 89 TYR A O 1
ATOM 723 N N . LYS A 1 90 ? -18.494 -1.882 24.477 1.00 86.62 90 LYS A N 1
ATOM 724 C CA . LYS A 1 90 ? -18.389 -2.161 25.917 1.00 86.62 90 LYS A CA 1
ATOM 725 C C . LYS A 1 90 ? -18.349 -0.880 26.755 1.00 86.62 90 LYS A C 1
ATOM 727 O O . LYS A 1 90 ? -18.933 -0.839 27.837 1.00 86.62 90 LYS A O 1
ATOM 732 N N . THR A 1 91 ? -17.653 0.148 26.278 1.00 83.62 91 THR A N 1
ATOM 733 C CA . THR A 1 91 ? -17.545 1.439 26.973 1.00 83.62 91 THR A CA 1
ATOM 734 C C . THR A 1 91 ? -18.892 2.157 27.000 1.00 83.62 91 THR A C 1
ATOM 736 O O . THR A 1 91 ? -19.307 2.622 28.058 1.00 83.62 91 THR A O 1
ATOM 739 N N . GLU A 1 92 ? -19.611 2.180 25.879 1.00 86.00 92 GLU A N 1
ATOM 740 C CA . GLU A 1 92 ? -20.963 2.740 25.785 1.00 86.00 92 GLU A CA 1
ATOM 741 C C . GLU A 1 92 ? -21.938 2.014 26.719 1.00 86.00 92 GLU A C 1
ATOM 743 O O . GLU A 1 92 ? -22.695 2.655 27.449 1.00 86.00 92 GLU A O 1
ATOM 748 N N . MET A 1 93 ? -21.868 0.680 26.778 1.00 84.12 93 MET A N 1
ATOM 749 C CA . MET A 1 93 ? -22.683 -0.111 27.701 1.00 84.12 93 MET A CA 1
ATOM 750 C C . MET A 1 93 ? -22.402 0.250 29.169 1.00 84.12 93 MET A C 1
ATOM 752 O O . MET A 1 93 ? -23.339 0.420 29.947 1.00 84.12 93 MET A O 1
ATOM 756 N N . LEU A 1 94 ? -21.128 0.403 29.552 1.00 81.94 94 LEU A N 1
ATOM 757 C CA . LEU A 1 94 ? -20.738 0.792 30.913 1.00 81.94 94 LEU A CA 1
ATOM 758 C C . LEU A 1 94 ? -21.167 2.222 31.265 1.00 81.94 94 LEU A C 1
ATOM 760 O O . LEU A 1 94 ? -21.591 2.460 32.394 1.00 81.94 94 LEU A O 1
ATOM 764 N N . LEU A 1 95 ? -21.087 3.161 30.319 1.00 82.94 95 LEU A N 1
ATOM 765 C CA . LEU A 1 95 ? -21.575 4.530 30.509 1.00 82.94 95 LEU A CA 1
ATOM 766 C C . LEU A 1 95 ? -23.093 4.556 30.713 1.00 82.94 95 LEU A C 1
ATOM 768 O O . LEU A 1 95 ? -23.573 5.214 31.632 1.00 82.94 95 LEU A O 1
ATOM 772 N N . ASN A 1 96 ? -23.843 3.787 29.921 1.00 81.06 96 ASN A N 1
ATOM 773 C CA . ASN A 1 96 ? -25.292 3.670 30.077 1.00 81.06 96 ASN A CA 1
ATOM 774 C C . ASN A 1 96 ? -25.675 3.048 31.429 1.00 81.06 96 ASN A C 1
ATOM 776 O O . ASN A 1 96 ? -26.561 3.566 32.104 1.00 81.06 96 ASN A O 1
ATOM 780 N N . LEU A 1 97 ? -24.974 1.992 31.857 1.00 76.81 97 LEU A N 1
ATOM 781 C CA . LEU A 1 97 ? -25.135 1.394 33.189 1.00 76.81 97 LEU A CA 1
ATOM 782 C C . LEU A 1 97 ? -24.839 2.399 34.306 1.00 76.81 97 LEU A C 1
ATOM 784 O O . LEU A 1 97 ? -25.620 2.510 35.244 1.00 76.81 97 LEU A O 1
ATOM 788 N N . ARG A 1 98 ? -23.743 3.159 34.202 1.00 74.06 98 ARG A N 1
ATOM 789 C CA . ARG A 1 98 ? -23.405 4.204 35.176 1.00 74.06 98 ARG A CA 1
ATOM 790 C C . ARG A 1 98 ? -24.507 5.257 35.271 1.00 74.06 98 ARG A C 1
ATOM 792 O O . ARG A 1 98 ? -24.933 5.571 36.374 1.00 74.06 98 ARG A O 1
ATOM 799 N N . ASN A 1 99 ? -24.998 5.752 34.138 1.00 72.06 99 ASN A N 1
ATOM 800 C CA . ASN A 1 99 ? -26.060 6.760 34.107 1.00 72.06 99 ASN A CA 1
ATOM 801 C C . ASN A 1 99 ? -27.378 6.230 34.704 1.00 72.06 99 ASN A C 1
ATOM 803 O O . ASN A 1 99 ? -28.102 6.983 35.343 1.00 72.06 99 ASN A O 1
ATOM 807 N N . GLN A 1 100 ? -27.664 4.930 34.558 1.00 70.44 100 GLN A N 1
ATOM 808 C CA . GLN A 1 100 ? -28.805 4.270 35.213 1.00 70.44 100 GLN A CA 1
ATOM 809 C C . GLN A 1 100 ? -28.615 4.071 36.726 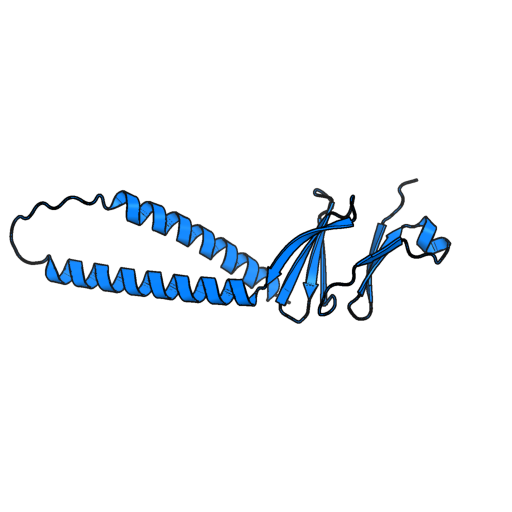1.00 70.44 100 GLN A C 1
ATOM 811 O O . GLN A 1 100 ? -29.599 3.900 37.436 1.00 70.44 100 GLN A O 1
ATOM 816 N N . ILE A 1 101 ? -27.373 4.064 37.220 1.00 68.94 101 ILE A N 1
ATOM 817 C CA . ILE A 1 101 ? -27.048 3.975 38.653 1.00 68.94 101 ILE A CA 1
ATOM 818 C C . ILE A 1 101 ? -27.006 5.375 39.295 1.00 68.94 101 ILE A C 1
ATOM 820 O O . ILE A 1 101 ? -27.341 5.516 40.469 1.00 68.94 101 ILE A O 1
ATOM 824 N N . GLU A 1 102 ? -26.608 6.411 38.546 1.00 56.12 102 GLU A N 1
ATOM 825 C CA . GLU A 1 102 ? -26.499 7.798 39.031 1.00 56.12 102 GLU A CA 1
ATOM 826 C C . GLU A 1 102 ? -27.841 8.569 39.051 1.00 56.12 102 GLU A C 1
ATOM 828 O O . GLU A 1 102 ? -27.921 9.624 39.683 1.00 56.12 102 GLU A O 1
ATOM 833 N N . GLU A 1 103 ? -28.927 8.024 38.490 1.00 50.22 103 GLU A N 1
ATOM 834 C CA . GLU A 1 103 ? -30.296 8.448 38.829 1.00 50.22 103 GLU A CA 1
ATOM 835 C C . GLU A 1 103 ? -31.002 7.351 39.660 1.00 50.22 103 GLU A C 1
ATOM 837 O O . GLU A 1 103 ? -31.217 6.269 39.116 1.00 50.22 103 GLU A O 1
ATOM 842 N N . PRO A 1 104 ? -31.412 7.570 40.941 1.00 50.16 104 PRO A N 1
ATOM 843 C CA . PRO A 1 104 ? -31.746 8.850 41.574 1.00 50.16 104 PRO A CA 1
ATOM 844 C C . PRO A 1 104 ? -31.061 9.161 42.938 1.00 50.16 104 PRO A C 1
ATOM 846 O O . PRO A 1 104 ? -30.920 8.309 43.810 1.00 50.16 104 PRO A O 1
ATOM 849 N N . LYS A 1 105 ? -30.867 10.475 43.160 1.00 51.03 105 LYS A N 1
ATOM 850 C CA . LYS A 1 105 ? -30.652 11.238 44.418 1.00 51.03 105 LYS A CA 1
ATOM 851 C C . LYS A 1 105 ? -29.224 11.355 45.002 1.00 51.03 105 LYS A C 1
ATOM 853 O O . LYS A 1 105 ? -28.638 10.420 45.526 1.00 51.03 105 LYS A O 1
ATOM 858 N N . THR A 1 106 ? -28.834 12.635 45.103 1.00 45.06 106 THR A N 1
ATOM 859 C CA . THR A 1 106 ? -27.898 13.302 46.036 1.00 45.06 106 THR A CA 1
ATOM 860 C C . THR A 1 106 ? -26.384 13.207 45.804 1.00 45.06 106 THR A C 1
ATOM 862 O O . THR A 1 106 ? -25.766 12.172 45.998 1.00 45.06 106 THR A O 1
ATOM 865 N N . ASN A 1 107 ? -25.815 14.384 45.498 1.00 43.09 107 ASN A N 1
ATOM 866 C CA . ASN A 1 107 ? -24.499 14.908 45.879 1.00 43.09 107 ASN A CA 1
ATOM 867 C C . ASN A 1 107 ? -23.388 13.883 46.143 1.00 43.09 107 ASN A C 1
ATOM 869 O O . ASN A 1 107 ? -23.174 13.530 47.295 1.00 43.09 107 ASN A O 1
ATOM 873 N N . PHE A 1 108 ? -22.568 13.562 45.142 1.00 41.00 108 PHE A N 1
ATOM 874 C CA . PHE A 1 108 ? -21.159 13.263 45.406 1.00 41.00 108 PHE A CA 1
ATOM 875 C C . PHE A 1 108 ? -20.265 13.756 44.269 1.00 41.00 108 PHE A C 1
ATOM 877 O O . PHE A 1 108 ? -20.343 13.317 43.126 1.00 41.00 108 PHE A O 1
ATOM 884 N N . SER A 1 109 ? -19.400 14.704 44.620 1.00 47.66 109 SER A N 1
ATOM 885 C CA . SER A 1 109 ? -18.273 15.158 43.820 1.00 47.66 109 SER A CA 1
ATOM 886 C C . SER A 1 109 ? -17.241 14.037 43.692 1.00 47.66 109 SER A C 1
ATOM 888 O O . SER A 1 109 ? -16.672 13.617 44.700 1.00 47.66 109 SER A O 1
ATOM 890 N N . SER A 1 110 ? -16.929 13.601 42.472 1.00 46.91 110 SER A N 1
ATOM 891 C CA . SER A 1 110 ? -15.628 12.986 42.200 1.00 46.91 110 SER A CA 1
ATOM 892 C C . SER A 1 110 ? -15.126 13.346 40.804 1.00 46.91 110 SER A C 1
ATOM 894 O O . SER A 1 110 ? -15.854 13.358 39.813 1.00 46.91 110 SER A O 1
ATOM 896 N N . SER A 1 111 ? -13.861 13.744 40.791 1.00 51.31 111 SER A N 1
ATOM 897 C CA . SER A 1 111 ? -13.132 14.400 39.720 1.00 51.31 111 SER A CA 1
ATOM 898 C C . SER A 1 111 ? -12.475 13.387 38.786 1.00 51.31 111 SER A C 1
ATOM 900 O O . SER A 1 111 ? -11.460 12.789 39.129 1.00 51.31 111 SER A O 1
ATOM 902 N N . THR A 1 112 ? -13.009 13.248 37.579 1.00 51.31 112 THR A N 1
ATOM 903 C CA . THR A 1 112 ? -12.236 12.941 36.365 1.00 51.31 112 THR A CA 1
ATOM 904 C C . THR A 1 112 ? -12.942 13.647 35.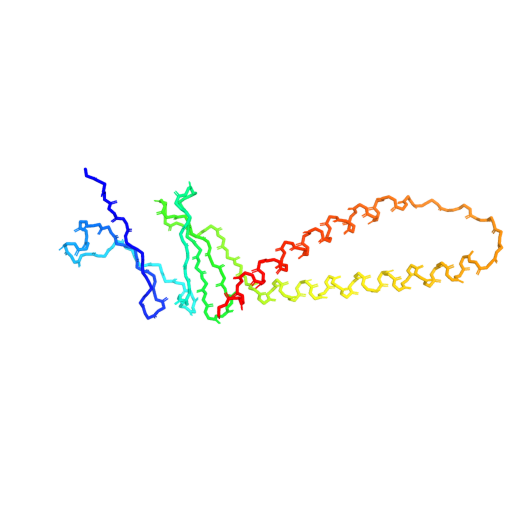213 1.00 51.31 112 THR A C 1
ATOM 906 O O . THR A 1 112 ? -14.136 13.443 35.010 1.00 51.31 112 THR A O 1
ATOM 909 N N . SER A 1 113 ? -12.243 14.559 34.5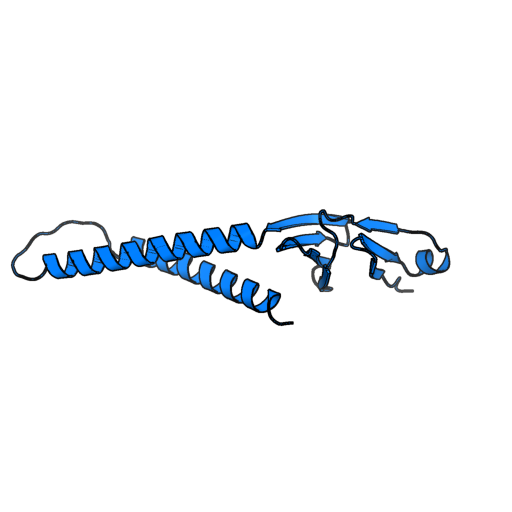27 1.00 47.53 113 SER A N 1
ATOM 910 C CA . SER A 1 113 ? -12.858 15.440 33.529 1.00 47.53 113 SER A CA 1
ATOM 911 C C . SER A 1 113 ? -13.309 14.632 32.300 1.00 47.53 113 SER A C 1
ATOM 913 O O . SER A 1 113 ? -12.460 14.056 31.618 1.00 47.53 113 SER A O 1
ATOM 915 N N . PRO A 1 114 ? -14.615 14.592 31.966 1.00 51.88 114 PRO A N 1
ATOM 916 C CA . PRO A 1 114 ? -15.154 13.833 30.827 1.00 51.88 114 PRO A CA 1
ATOM 917 C C . PRO A 1 114 ? -14.552 14.218 29.465 1.00 51.88 114 PRO A C 1
ATOM 919 O O . PRO A 1 114 ? -14.602 13.443 28.511 1.00 51.88 114 PRO A O 1
ATOM 922 N N . THR A 1 115 ? -13.955 15.407 29.366 1.00 51.47 115 THR A N 1
ATOM 923 C CA . THR A 1 115 ? -13.357 15.956 28.142 1.00 51.47 115 THR A CA 1
ATOM 924 C C . THR A 1 115 ? -12.171 15.153 27.610 1.00 51.47 115 THR A C 1
ATOM 926 O O . THR A 1 115 ? -11.987 15.085 26.393 1.00 51.47 115 THR A O 1
ATOM 929 N N . ASP A 1 116 ? -11.395 14.494 28.471 1.00 48.44 116 ASP A N 1
ATOM 930 C CA . ASP A 1 116 ? -10.184 13.782 28.034 1.00 48.44 116 ASP A CA 1
ATOM 931 C C . ASP A 1 116 ? -10.528 12.420 27.410 1.00 48.44 116 ASP A C 1
ATOM 933 O O . ASP A 1 116 ? -9.927 11.992 26.423 1.00 48.44 116 ASP A O 1
ATOM 937 N N . ILE A 1 117 ? -11.582 11.770 27.912 1.00 53.91 117 ILE A N 1
ATOM 938 C CA . ILE A 1 117 ? -12.089 10.504 27.364 1.00 53.91 117 ILE A CA 1
ATOM 939 C C . ILE A 1 117 ? -12.804 10.754 26.029 1.00 53.91 117 ILE A C 1
ATOM 941 O O . ILE A 1 117 ? -12.577 10.029 25.060 1.00 53.91 117 ILE A O 1
ATOM 945 N N . ILE A 1 118 ? -13.609 11.819 25.944 1.00 50.97 118 ILE A N 1
ATOM 946 C CA . ILE A 1 118 ? -14.340 12.188 24.721 1.00 50.97 118 ILE A CA 1
ATOM 947 C C . ILE A 1 118 ? -13.378 12.612 23.602 1.00 50.97 118 ILE A C 1
ATOM 949 O O . ILE A 1 118 ? -13.567 12.221 22.449 1.00 50.97 118 ILE A O 1
ATOM 953 N N . SER A 1 119 ? -12.324 13.372 23.917 1.00 55.75 119 SER A N 1
ATOM 954 C CA . SER A 1 119 ? -11.326 13.782 22.915 1.00 55.75 119 SER A CA 1
ATOM 955 C C . SER A 1 119 ? -10.498 12.603 22.393 1.00 55.75 119 SER A C 1
ATOM 957 O O . SER A 1 119 ? -10.240 12.523 21.190 1.00 55.75 119 SER A O 1
ATOM 959 N N . THR A 1 120 ? -10.161 11.642 23.258 1.00 59.84 120 THR A N 1
ATOM 960 C CA . THR A 1 120 ? -9.459 10.413 22.858 1.00 59.84 120 THR A CA 1
ATOM 961 C C . THR A 1 120 ? -10.339 9.537 21.959 1.00 59.84 120 THR A C 1
ATOM 963 O O . THR A 1 120 ? -9.907 9.145 20.875 1.00 59.84 120 THR A O 1
ATOM 966 N N . LEU A 1 121 ? -11.606 9.323 22.334 1.00 51.06 121 LEU A N 1
ATOM 967 C CA . LEU A 1 121 ? -12.577 8.570 21.526 1.00 51.06 121 LEU A CA 1
ATOM 968 C C . LEU A 1 121 ? -12.858 9.236 20.171 1.00 51.06 121 LEU A C 1
ATOM 970 O O . LEU A 1 121 ? -12.981 8.549 19.161 1.00 51.06 121 LEU A O 1
ATOM 974 N N . SER A 1 122 ? -12.914 10.571 20.122 1.00 54.44 122 SER A N 1
ATOM 975 C CA . SER A 1 122 ? -13.116 11.319 18.874 1.00 54.44 122 SER A CA 1
ATOM 976 C C . SER A 1 122 ? -11.965 11.116 17.880 1.00 54.44 122 SER A C 1
ATOM 978 O O . SER A 1 122 ? -12.197 10.962 16.678 1.00 54.44 122 SER A O 1
ATOM 980 N N . ASN A 1 123 ? -10.722 11.075 18.367 1.00 59.25 123 ASN A N 1
ATOM 981 C CA . ASN A 1 123 ? -9.556 10.810 17.524 1.00 59.25 123 ASN A CA 1
ATOM 982 C C . ASN A 1 123 ? -9.497 9.344 17.062 1.00 59.25 123 ASN A C 1
ATOM 984 O O . ASN A 1 123 ? -9.175 9.081 15.900 1.00 59.25 123 ASN A O 1
ATOM 988 N N . GLU A 1 124 ? -9.866 8.394 17.923 1.00 56.91 124 GLU A N 1
ATOM 989 C CA . GLU A 1 124 ? -9.961 6.977 17.546 1.00 56.91 124 GLU A CA 1
ATOM 990 C C . GLU A 1 124 ? -11.056 6.749 16.481 1.00 56.91 124 GLU A C 1
ATOM 992 O O . GLU A 1 124 ? -10.791 6.108 15.463 1.00 56.91 124 GLU A O 1
ATOM 997 N N . LEU A 1 125 ? -12.231 7.379 16.616 1.00 54.56 125 LEU A N 1
ATOM 998 C CA . LEU A 1 125 ? -13.332 7.323 15.636 1.00 54.56 125 LEU A CA 1
ATOM 999 C C . LEU A 1 125 ? -12.951 7.868 14.251 1.00 54.56 125 LEU A C 1
ATOM 1001 O O . LEU A 1 125 ? -13.286 7.258 13.234 1.00 54.56 125 LEU A O 1
ATOM 1005 N N . LYS A 1 126 ? -12.210 8.983 14.187 1.00 59.00 126 LYS A N 1
ATOM 1006 C CA . LYS A 1 126 ? -11.690 9.513 12.911 1.00 59.00 126 LYS A CA 1
ATOM 1007 C C . LYS A 1 126 ? -10.745 8.530 12.228 1.00 59.00 126 LYS A C 1
ATOM 1009 O O . LYS A 1 126 ? -10.728 8.438 11.003 1.00 59.00 126 LYS A O 1
ATOM 1014 N N . THR A 1 127 ? -9.972 7.789 13.017 1.00 56.25 127 THR A N 1
ATOM 1015 C CA . THR A 1 127 ? -9.041 6.786 12.495 1.00 56.25 127 THR A CA 1
ATOM 1016 C C . THR A 1 127 ? -9.809 5.597 11.900 1.00 56.25 127 THR A C 1
ATOM 1018 O O . THR A 1 127 ? -9.475 5.152 10.805 1.00 56.25 127 THR A O 1
ATOM 1021 N N . ILE A 1 128 ? -10.892 5.148 12.549 1.00 54.94 128 ILE A N 1
ATOM 1022 C CA . ILE A 1 128 ? -11.791 4.099 12.028 1.00 54.94 128 ILE A CA 1
ATOM 1023 C C . ILE A 1 128 ? -12.423 4.521 10.693 1.00 54.94 128 ILE A C 1
ATOM 1025 O O . ILE A 1 128 ? -12.367 3.759 9.733 1.00 54.94 128 ILE A O 1
ATOM 1029 N N . GLN A 1 129 ? -12.933 5.753 10.584 1.00 53.78 129 GLN A N 1
ATOM 1030 C CA . GLN A 1 129 ? -13.504 6.265 9.327 1.00 53.78 129 GLN A CA 1
ATOM 1031 C C . GLN A 1 129 ? -12.505 6.262 8.161 1.00 53.78 129 GLN A C 1
ATOM 1033 O O . GLN A 1 129 ? -12.889 6.026 7.015 1.00 53.78 129 GLN A O 1
ATOM 1038 N N . ILE A 1 130 ? -11.222 6.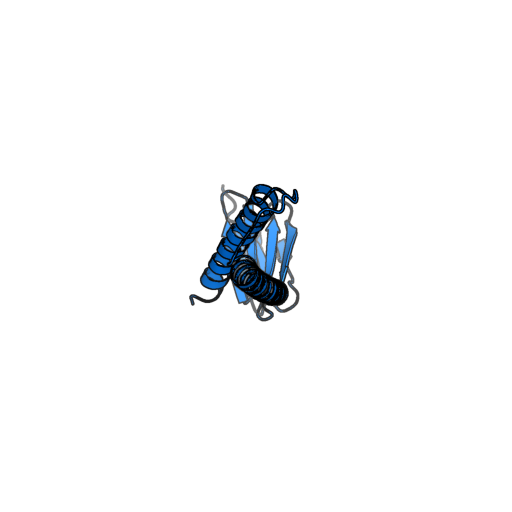516 8.427 1.00 63.41 130 ILE A N 1
ATOM 1039 C CA . ILE A 1 130 ? -10.175 6.436 7.400 1.00 63.41 130 ILE A CA 1
ATOM 1040 C C . ILE A 1 130 ? -9.966 4.978 6.963 1.00 63.41 130 ILE A C 1
ATOM 1042 O O . ILE A 1 130 ? -9.848 4.721 5.764 1.00 63.41 130 ILE A O 1
ATOM 1046 N N . TYR A 1 131 ? -9.964 4.024 7.899 1.00 57.66 131 TYR A N 1
ATOM 1047 C CA . TYR A 1 131 ? -9.818 2.602 7.577 1.00 57.66 131 TYR A CA 1
ATOM 1048 C C . TYR A 1 131 ? -11.013 2.038 6.807 1.00 57.66 131 TYR A C 1
ATOM 1050 O O . TYR A 1 131 ? -10.799 1.332 5.824 1.00 57.66 131 TYR A O 1
ATOM 1058 N N . ASP A 1 132 ? -12.241 2.392 7.187 1.00 49.62 132 ASP A N 1
ATOM 1059 C CA . ASP A 1 132 ? -13.449 1.954 6.478 1.00 49.62 132 ASP A CA 1
ATOM 1060 C C . ASP A 1 132 ? -13.469 2.478 5.036 1.00 49.62 132 ASP A C 1
ATOM 1062 O O . ASP A 1 132 ? -13.783 1.730 4.111 1.00 49.62 132 ASP A O 1
ATOM 1066 N N . ASN A 1 133 ? -13.042 3.726 4.816 1.00 54.22 133 ASN A N 1
ATOM 1067 C CA . ASN A 1 133 ? -12.908 4.290 3.470 1.00 54.22 133 ASN A CA 1
ATOM 1068 C C . ASN A 1 133 ? -11.824 3.582 2.637 1.00 54.22 133 ASN A C 1
ATOM 1070 O O . ASN A 1 133 ? -12.011 3.376 1.437 1.00 54.22 133 ASN A O 1
ATOM 1074 N N . LEU A 1 134 ? -10.707 3.183 3.256 1.00 51.53 134 LEU A N 1
ATOM 1075 C CA . LEU A 1 134 ? -9.644 2.421 2.588 1.00 51.53 134 LEU A CA 1
ATOM 1076 C C . LEU A 1 134 ? -10.097 0.998 2.231 1.00 51.53 134 LEU A C 1
ATOM 1078 O O . LEU A 1 134 ? -9.819 0.531 1.128 1.00 51.53 134 LEU A O 1
ATOM 1082 N N . LEU A 1 135 ? -10.828 0.332 3.127 1.00 50.16 135 LEU A N 1
ATOM 1083 C CA . LEU A 1 135 ? -11.429 -0.982 2.884 1.00 50.16 135 LEU A CA 1
ATOM 1084 C C . LEU A 1 135 ? -12.470 -0.920 1.761 1.00 50.16 135 LEU A C 1
ATOM 1086 O O . LEU A 1 135 ? -12.416 -1.732 0.838 1.00 50.16 135 LEU A O 1
ATOM 1090 N N . PHE A 1 136 ? -13.360 0.077 1.776 1.00 48.25 136 PHE A N 1
ATOM 1091 C CA . PHE A 1 136 ? -14.354 0.272 0.716 1.00 48.25 136 PHE A CA 1
ATOM 1092 C C . PHE A 1 136 ? -13.723 0.537 -0.653 1.00 48.25 136 PHE A C 1
ATOM 1094 O O . PHE A 1 136 ? -14.237 0.055 -1.659 1.00 48.25 136 PHE A O 1
ATOM 1101 N N . ALA A 1 137 ? -12.608 1.270 -0.706 1.00 46.59 137 ALA A N 1
ATOM 1102 C CA . ALA A 1 137 ? -11.877 1.506 -1.949 1.00 46.59 137 ALA A CA 1
ATOM 1103 C C . ALA A 1 137 ? -11.186 0.241 -2.493 1.00 46.59 137 ALA A C 1
ATOM 1105 O O . ALA A 1 137 ? -10.957 0.157 -3.694 1.00 46.59 137 ALA A O 1
ATOM 1106 N N . CYS A 1 138 ? -10.873 -0.741 -1.639 1.00 44.31 138 CYS A N 1
ATOM 1107 C CA . CYS A 1 138 ? -10.224 -1.992 -2.049 1.00 44.31 138 CYS A CA 1
ATOM 1108 C C . CYS A 1 138 ? -11.208 -3.093 -2.489 1.00 44.31 138 CYS A C 1
ATOM 1110 O O . CYS A 1 138 ? -10.791 -4.009 -3.190 1.00 44.31 138 CYS A O 1
ATOM 1112 N N . TYR A 1 139 ? -12.483 -3.022 -2.083 1.00 39.91 139 TYR A N 1
ATOM 1113 C CA . TYR A 1 139 ? -13.514 -4.036 -2.378 1.00 39.91 139 TYR A CA 1
ATOM 1114 C C . TYR A 1 139 ? -14.538 -3.609 -3.447 1.00 39.91 139 TYR A C 1
ATOM 1116 O O . TYR A 1 139 ? -15.462 -4.364 -3.749 1.00 39.91 139 TYR A O 1
ATOM 1124 N N . ARG A 1 140 ? -14.400 -2.407 -4.019 1.00 34.25 140 ARG A N 1
ATOM 1125 C CA . ARG A 1 140 ? -15.199 -1.933 -5.158 1.00 34.25 140 ARG A CA 1
ATOM 1126 C C . ARG A 1 140 ? -14.455 -2.227 -6.467 1.00 34.25 140 ARG A C 1
ATOM 1128 O O . ARG A 1 140 ? -13.877 -1.318 -7.040 1.00 34.25 140 ARG A O 1
ATOM 1135 N N . ASP A 1 141 ? -14.454 -3.493 -6.873 1.00 36.97 141 ASP A N 1
ATOM 1136 C CA . ASP A 1 141 ? -14.327 -3.973 -8.263 1.00 36.97 141 ASP A CA 1
ATOM 1137 C C . ASP A 1 141 ? -14.734 -5.456 -8.325 1.00 36.97 141 ASP A C 1
ATOM 1139 O O . ASP A 1 141 ? -14.109 -6.282 -7.618 1.00 36.97 141 ASP A O 1
#